Protein AF-A0A662GD34-F1 (afdb_monomer_lite)

Secondary structure (DSSP, 8-state):
---PBP-BTT--SBPSEEEEETTEEEEE-HHHHHHHHHHHHHHHHHHS---GGGSEEEEETTEEEEE--------

Structure (mmCIF, N/CA/C/O backbone):
data_AF-A0A662GD34-F1
#
_entry.id   AF-A0A662GD34-F1
#
loop_
_atom_site.group_PDB
_atom_site.id
_atom_site.type_symbol
_atom_site.label_atom_id
_atom_site.label_alt_id
_atom_site.label_comp_id
_atom_site.label_asym_id
_atom_site.label_entity_id
_atom_site.label_seq_id
_atom_site.pdbx_PDB_ins_code
_atom_site.Cartn_x
_atom_site.Cartn_y
_atom_site.Cartn_z
_atom_site.occupancy
_atom_site.B_iso_or_equiv
_atom_site.auth_seq_id
_atom_site.auth_comp_id
_atom_site.auth_asym_id
_atom_site.auth_atom_id
_atom_site.pdbx_PDB_model_num
ATOM 1 N N . MET A 1 1 ? 18.007 5.417 -14.752 1.00 45.97 1 MET A N 1
ATOM 2 C CA . MET A 1 1 ? 17.159 5.081 -13.586 1.00 45.97 1 MET A CA 1
ATOM 3 C C . MET A 1 1 ? 16.048 4.152 -14.039 1.00 45.97 1 MET A C 1
ATOM 5 O O . MET A 1 1 ? 15.203 4.577 -14.821 1.00 45.97 1 MET A O 1
ATOM 9 N N . SER A 1 2 ? 16.059 2.895 -13.602 1.00 52.28 2 SER A N 1
ATOM 10 C CA . SER A 1 2 ? 14.963 1.957 -13.863 1.00 52.28 2 SER A CA 1
ATOM 11 C C . SER A 1 2 ? 13.696 2.485 -13.187 1.00 52.28 2 SER A C 1
ATOM 13 O O . SER A 1 2 ? 13.613 2.525 -11.962 1.00 52.28 2 SER A O 1
ATOM 15 N N . LYS A 1 3 ? 12.725 2.968 -13.971 1.00 72.31 3 LYS A N 1
ATOM 16 C CA . LYS A 1 3 ? 11.435 3.423 -13.439 1.00 72.31 3 LYS A CA 1
ATOM 17 C C . LYS A 1 3 ? 10.646 2.189 -13.006 1.00 72.31 3 LYS A C 1
ATOM 19 O O . LYS A 1 3 ? 10.097 1.483 -13.847 1.00 72.31 3 LYS A O 1
ATOM 24 N N . PHE A 1 4 ? 10.606 1.906 -11.706 1.00 85.56 4 PHE A N 1
ATOM 25 C CA . PHE A 1 4 ? 9.757 0.840 -11.177 1.00 85.56 4 PHE A CA 1
ATOM 26 C C . PHE A 1 4 ? 8.282 1.140 -11.488 1.00 85.56 4 PHE A C 1
ATOM 28 O O . PHE A 1 4 ? 7.836 2.284 -11.382 1.00 85.56 4 PHE A O 1
ATOM 35 N N . LEU A 1 5 ? 7.514 0.118 -11.868 1.00 92.69 5 LEU A N 1
ATOM 36 C CA . LEU A 1 5 ? 6.066 0.229 -12.054 1.00 92.69 5 LEU A CA 1
ATOM 37 C C . LEU A 1 5 ? 5.335 -0.133 -10.764 1.00 92.69 5 LEU A C 1
ATOM 39 O O . LEU A 1 5 ? 5.792 -0.968 -9.982 1.00 92.69 5 LEU A O 1
ATOM 43 N N . CYS A 1 6 ? 4.173 0.478 -10.553 1.00 94.50 6 CYS A N 1
ATOM 44 C CA . CYS A 1 6 ? 3.337 0.171 -9.406 1.00 94.50 6 CYS A CA 1
ATOM 45 C C . CYS A 1 6 ? 2.929 -1.312 -9.395 1.00 94.50 6 CYS A C 1
ATOM 47 O O . CYS A 1 6 ? 2.252 -1.791 -10.300 1.00 94.50 6 CYS A O 1
ATOM 49 N N . LYS A 1 7 ? 3.260 -2.022 -8.312 1.00 94.00 7 LYS A N 1
ATOM 50 C CA . LYS A 1 7 ? 2.859 -3.417 -8.080 1.00 94.00 7 LYS A CA 1
ATOM 51 C C . LYS A 1 7 ? 1.435 -3.562 -7.540 1.00 94.00 7 LYS A C 1
ATOM 53 O O . LYS A 1 7 ? 1.067 -4.643 -7.095 1.00 94.00 7 LYS A O 1
ATOM 58 N N . TYR A 1 8 ? 0.604 -2.523 -7.567 1.00 93.19 8 TYR A N 1
ATOM 59 C CA . TYR A 1 8 ? -0.812 -2.686 -7.235 1.00 93.19 8 TYR A CA 1
ATOM 60 C C . TYR A 1 8 ? -1.548 -3.407 -8.378 1.00 93.19 8 TYR A C 1
ATOM 62 O O . TYR A 1 8 ? -1.220 -3.249 -9.560 1.00 93.19 8 TYR A O 1
ATOM 70 N N . VAL A 1 9 ? -2.540 -4.229 -8.041 1.00 92.12 9 VAL A N 1
ATOM 71 C CA . VAL A 1 9 ? -3.378 -4.920 -9.037 1.00 92.12 9 VAL A CA 1
ATOM 72 C C . VAL A 1 9 ? -4.021 -3.927 -10.013 1.00 92.12 9 VAL A C 1
ATOM 74 O O . VAL A 1 9 ? -4.521 -2.883 -9.600 1.00 92.12 9 VAL A O 1
ATOM 77 N N . ASN A 1 10 ? -4.002 -4.245 -11.310 1.00 90.94 10 ASN A N 1
ATOM 78 C CA . ASN A 1 10 ? -4.526 -3.388 -12.386 1.00 90.94 10 ASN A CA 1
ATOM 79 C C . ASN A 1 10 ? -3.945 -1.957 -12.391 1.00 90.94 10 ASN A C 1
ATOM 81 O O . ASN A 1 10 ? -4.651 -0.990 -12.665 1.00 90.94 10 ASN A O 1
ATOM 85 N N . CYS A 1 11 ? -2.661 -1.812 -12.055 1.00 92.38 11 CYS A N 1
ATOM 86 C CA . CYS A 1 11 ? -1.928 -0.555 -12.158 1.00 92.38 11 CYS A CA 1
ATOM 87 C C . CYS A 1 11 ? -0.608 -0.737 -12.909 1.00 92.38 11 CYS A C 1
ATOM 89 O O . CYS A 1 11 ? 0.063 -1.755 -12.775 1.00 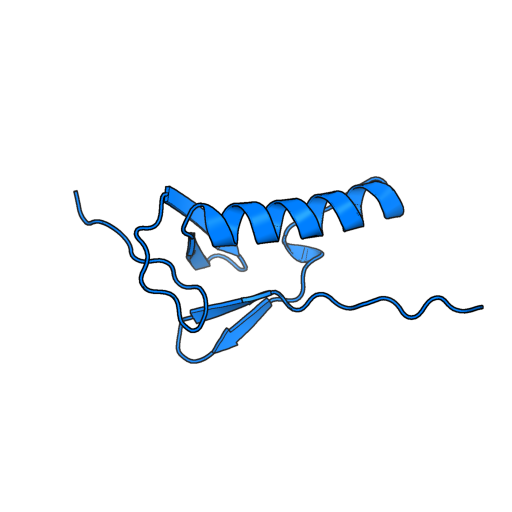92.38 11 CYS A O 1
ATOM 91 N N . ASP A 1 12 ? -0.250 0.270 -13.685 1.00 93.50 12 ASP A N 1
ATOM 92 C CA . ASP A 1 12 ? 0.939 0.372 -14.531 1.00 93.50 12 ASP A CA 1
ATOM 93 C C . ASP A 1 12 ? 1.587 1.765 -14.418 1.00 93.50 12 ASP A C 1
ATOM 95 O O . ASP A 1 12 ? 2.530 2.092 -15.130 1.00 93.50 12 ASP A O 1
ATOM 99 N N . ARG A 1 13 ? 1.103 2.602 -13.490 1.00 94.69 13 ARG A N 1
ATOM 100 C CA . ARG A 1 13 ? 1.651 3.941 -13.257 1.00 94.69 13 ARG A CA 1
ATOM 101 C C . ARG A 1 13 ? 3.082 3.857 -12.711 1.00 94.69 13 ARG A C 1
ATOM 103 O O . ARG A 1 13 ? 3.369 2.936 -11.934 1.00 94.69 13 ARG A O 1
ATOM 110 N N . PRO A 1 14 ? 3.935 4.857 -12.998 1.00 95.62 14 PRO A N 1
ATOM 111 C CA . PRO A 1 14 ? 5.257 4.961 -12.391 1.00 95.62 14 PRO A CA 1
ATOM 112 C C . PRO A 1 14 ? 5.174 4.939 -10.863 1.00 95.62 14 PRO A C 1
ATOM 114 O O . PRO A 1 14 ? 4.350 5.637 -10.258 1.00 95.62 14 PRO A O 1
ATOM 117 N N . ALA A 1 15 ? 6.008 4.110 -10.243 1.00 95.19 15 ALA A N 1
ATOM 118 C CA . ALA A 1 15 ? 6.164 4.105 -8.802 1.00 95.19 15 ALA A CA 1
ATOM 119 C C . ALA A 1 15 ? 6.926 5.356 -8.351 1.00 95.19 15 ALA A C 1
ATOM 121 O O . ALA A 1 15 ? 7.823 5.838 -9.040 1.00 95.19 15 ALA A O 1
ATOM 122 N N . VAL A 1 16 ? 6.542 5.872 -7.188 1.00 95.06 16 VAL A N 1
ATOM 123 C CA . VAL A 1 16 ? 7.174 7.032 -6.536 1.00 95.06 16 VAL A CA 1
ATOM 124 C C . VAL A 1 16 ? 7.748 6.671 -5.167 1.00 95.06 16 VAL A C 1
ATOM 126 O O . VAL A 1 16 ? 8.533 7.430 -4.618 1.00 95.06 16 VAL A O 1
ATOM 129 N N . ILE A 1 17 ? 7.345 5.524 -4.613 1.00 93.44 17 ILE A N 1
ATOM 130 C CA . ILE A 1 17 ? 7.789 5.008 -3.318 1.00 93.44 17 ILE A CA 1
ATOM 131 C C . ILE A 1 17 ? 7.838 3.480 -3.370 1.00 93.44 17 ILE A C 1
ATOM 133 O O . ILE A 1 17 ? 7.077 2.860 -4.118 1.00 93.44 17 ILE A O 1
ATOM 137 N N . ILE A 1 18 ? 8.714 2.873 -2.576 1.00 92.69 18 ILE A N 1
ATOM 138 C CA . ILE A 1 18 ? 8.780 1.427 -2.364 1.00 92.69 18 ILE A CA 1
ATOM 139 C C . ILE A 1 18 ? 8.449 1.175 -0.898 1.00 92.69 18 ILE A C 1
ATOM 141 O O . ILE A 1 18 ? 9.053 1.781 -0.019 1.00 92.69 18 ILE A O 1
ATOM 145 N N . ILE A 1 19 ? 7.473 0.306 -0.642 1.00 89.50 19 ILE A N 1
ATOM 146 C CA . ILE A 1 19 ? 7.177 -0.161 0.714 1.00 89.50 19 ILE A CA 1
ATOM 147 C C . ILE A 1 19 ? 7.759 -1.556 0.913 1.00 89.50 19 ILE A C 1
ATOM 149 O O . ILE A 1 19 ? 7.779 -2.359 -0.024 1.00 89.50 19 ILE A O 1
ATOM 153 N N . MET A 1 20 ? 8.173 -1.855 2.141 1.00 88.38 20 MET A N 1
ATOM 154 C CA . MET A 1 20 ? 8.526 -3.210 2.549 1.00 88.38 20 MET A CA 1
ATOM 155 C C . MET A 1 20 ? 7.347 -3.856 3.267 1.00 88.38 20 MET A C 1
ATOM 157 O O . MET A 1 20 ? 6.788 -3.286 4.204 1.00 88.38 20 MET A O 1
ATOM 161 N N . PHE A 1 21 ? 6.965 -5.049 2.826 1.00 81.75 21 PHE A N 1
ATOM 162 C CA . PHE A 1 21 ? 5.932 -5.852 3.469 1.00 81.75 21 PHE A CA 1
ATOM 163 C C . PHE A 1 21 ? 6.348 -7.321 3.437 1.00 81.75 21 PHE A C 1
ATOM 165 O O . PHE A 1 21 ? 6.593 -7.850 2.354 1.00 81.75 21 PHE A O 1
ATOM 172 N N . ASN A 1 22 ? 6.426 -7.974 4.602 1.00 78.44 22 ASN A N 1
ATOM 173 C CA . ASN A 1 22 ? 6.977 -9.329 4.751 1.00 78.44 22 ASN A CA 1
ATOM 174 C C . ASN A 1 22 ? 8.311 -9.496 4.003 1.00 78.44 22 ASN A C 1
ATOM 176 O O . ASN A 1 22 ? 8.429 -10.369 3.146 1.00 78.44 22 ASN A O 1
ATOM 180 N N . GLU A 1 23 ? 9.256 -8.582 4.255 1.00 84.25 23 GLU A N 1
ATOM 181 C CA . GLU A 1 23 ? 10.607 -8.585 3.656 1.00 84.25 23 GLU A CA 1
ATOM 182 C C . GLU A 1 23 ? 10.630 -8.479 2.117 1.00 84.25 23 GLU A C 1
ATOM 184 O O . GLU A 1 23 ? 11.676 -8.601 1.487 1.00 84.25 23 GLU A O 1
ATOM 189 N N . MET A 1 24 ? 9.482 -8.206 1.488 1.00 85.69 24 MET A N 1
ATOM 190 C CA . MET A 1 24 ? 9.364 -7.995 0.051 1.00 85.69 24 MET A CA 1
ATOM 191 C C . MET A 1 24 ? 9.107 -6.530 -0.280 1.00 85.69 24 MET A C 1
ATOM 193 O O . MET A 1 24 ? 8.297 -5.848 0.353 1.00 85.69 24 MET A O 1
ATOM 197 N N . GLU A 1 25 ? 9.735 -6.081 -1.361 1.00 89.81 25 GLU A N 1
ATOM 198 C CA . GLU A 1 25 ? 9.566 -4.739 -1.899 1.00 89.81 25 GLU A CA 1
ATOM 199 C C . GLU A 1 25 ? 8.371 -4.631 -2.855 1.00 89.81 25 GLU A C 1
ATOM 201 O O . GLU A 1 25 ? 8.243 -5.340 -3.874 1.00 89.81 25 GLU A O 1
ATOM 206 N N . TYR A 1 26 ? 7.521 -3.650 -2.562 1.00 90.31 26 TYR A N 1
ATOM 207 C CA . TYR A 1 26 ? 6.365 -3.295 -3.369 1.00 90.31 26 TYR A CA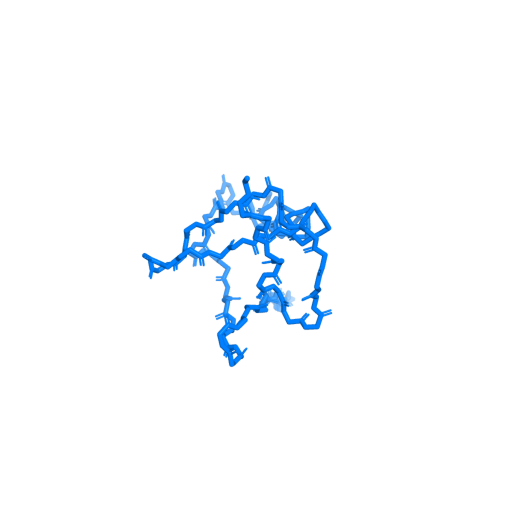 1
ATOM 208 C C . TYR A 1 26 ? 6.417 -1.820 -3.778 1.00 90.31 26 TYR A C 1
ATOM 210 O O . TYR A 1 26 ? 6.017 -0.943 -3.013 1.00 90.31 26 TYR A O 1
ATOM 218 N N . PRO A 1 27 ? 6.862 -1.526 -5.011 1.00 94.25 27 PRO A N 1
ATOM 219 C CA . PRO A 1 27 ? 6.774 -0.188 -5.574 1.00 94.25 27 PRO A CA 1
ATOM 220 C C . PRO A 1 27 ? 5.313 0.245 -5.745 1.00 94.25 27 PRO A C 1
ATOM 222 O O . PRO A 1 27 ? 4.488 -0.494 -6.293 1.00 94.25 27 PRO A O 1
ATOM 225 N N . LEU A 1 28 ? 4.981 1.460 -5.318 1.00 94.25 28 LEU A N 1
ATOM 226 C CA . LEU A 1 28 ? 3.650 2.052 -5.401 1.00 94.25 28 LEU A CA 1
ATOM 227 C C . LEU A 1 28 ? 3.695 3.411 -6.100 1.00 94.25 28 LEU A C 1
ATOM 229 O O . LEU A 1 28 ? 4.604 4.213 -5.898 1.00 94.25 28 LEU A O 1
ATOM 233 N N . CYS A 1 29 ? 2.678 3.696 -6.914 1.00 96.00 29 CYS A N 1
ATOM 234 C CA . CYS A 1 29 ? 2.453 5.043 -7.435 1.00 96.00 29 CYS A CA 1
ATOM 235 C C . CYS A 1 29 ? 1.786 5.928 -6.372 1.00 96.00 29 CYS A C 1
ATOM 237 O O . CYS A 1 29 ? 1.162 5.421 -5.437 1.00 96.00 29 CYS A O 1
ATOM 239 N N . ARG A 1 30 ? 1.826 7.254 -6.566 1.00 95.50 30 ARG A N 1
ATOM 240 C CA . ARG A 1 30 ? 1.246 8.240 -5.633 1.00 95.50 30 ARG A CA 1
ATOM 241 C C . ARG A 1 30 ? -0.204 7.922 -5.252 1.00 95.50 30 ARG A C 1
ATOM 243 O O . ARG A 1 30 ? -0.571 8.010 -4.092 1.00 95.50 30 ARG A O 1
ATOM 250 N N . ARG A 1 31 ? -1.021 7.464 -6.209 1.00 95.31 31 ARG A N 1
ATOM 251 C CA . ARG A 1 31 ? -2.428 7.100 -5.964 1.00 95.31 31 ARG A CA 1
ATOM 252 C C . ARG A 1 31 ? -2.577 5.945 -4.969 1.00 95.31 31 ARG A C 1
ATOM 254 O O . ARG A 1 31 ? -3.439 5.998 -4.098 1.00 95.31 31 ARG A O 1
ATOM 261 N N . HIS A 1 32 ? -1.787 4.884 -5.127 1.00 95.12 32 HIS A N 1
ATOM 262 C CA . HIS A 1 32 ? -1.882 3.709 -4.258 1.00 95.12 32 HIS A CA 1
ATOM 263 C C . HIS A 1 32 ? -1.164 3.911 -2.929 1.00 95.12 32 HIS A C 1
ATOM 265 O O . HIS A 1 32 ? -1.607 3.348 -1.934 1.00 95.12 32 HIS A O 1
ATOM 271 N N . TRP A 1 33 ? -0.134 4.757 -2.905 1.00 94.56 33 TRP A N 1
ATOM 272 C CA . TRP A 1 33 ? 0.454 5.262 -1.672 1.00 94.56 33 TRP A CA 1
ATOM 273 C C . TRP A 1 33 ? -0.574 6.030 -0.833 1.00 94.56 33 TRP A C 1
ATOM 275 O O . TRP A 1 33 ? -0.864 5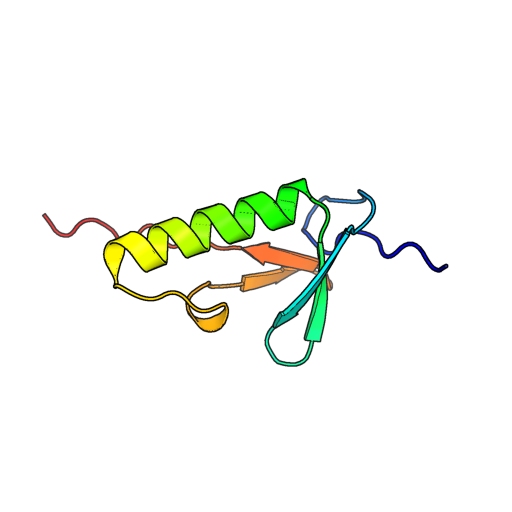.612 0.280 1.00 94.56 33 TRP A O 1
ATOM 285 N N . ASN A 1 34 ? -1.242 7.036 -1.407 1.00 94.50 34 ASN A N 1
ATOM 286 C CA . ASN A 1 34 ? -2.268 7.796 -0.687 1.00 94.50 34 ASN A CA 1
ATOM 287 C C . ASN A 1 34 ? -3.393 6.882 -0.175 1.00 94.50 34 ASN A C 1
ATOM 289 O O . ASN A 1 34 ? -3.877 7.053 0.932 1.00 94.50 34 ASN A O 1
ATOM 293 N N . LYS A 1 35 ? -3.798 5.866 -0.956 1.00 92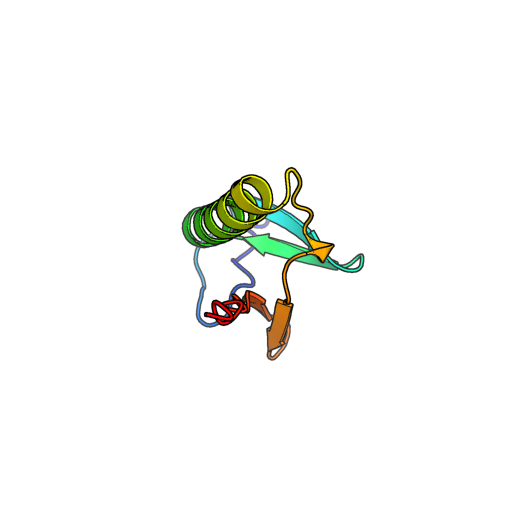.56 35 LYS A N 1
ATOM 294 C CA . LYS A 1 35 ? -4.795 4.875 -0.512 1.00 92.56 35 LYS A CA 1
ATOM 295 C C . LYS A 1 35 ? -4.326 4.082 0.714 1.00 92.56 35 LYS A C 1
ATOM 297 O O . LYS A 1 35 ? -5.153 3.739 1.553 1.00 92.56 35 LYS A O 1
ATOM 302 N N . LEU A 1 36 ? -3.042 3.738 0.779 1.00 91.94 36 LEU A N 1
ATOM 303 C CA . LEU A 1 36 ? -2.452 3.036 1.914 1.00 91.94 36 LEU A CA 1
ATOM 304 C C . LEU A 1 36 ? -2.410 3.938 3.151 1.00 91.94 36 LEU A C 1
ATOM 306 O O . LEU A 1 36 ? -2.882 3.516 4.205 1.00 91.94 36 LEU A O 1
ATOM 310 N N . GLU A 1 37 ? -1.924 5.174 3.001 1.00 92.56 37 GLU A N 1
ATOM 311 C CA . GLU A 1 37 ? -1.929 6.190 4.063 1.00 92.56 37 GLU A CA 1
ATOM 312 C C . GLU A 1 37 ? -3.336 6.396 4.621 1.00 92.56 37 GLU A C 1
ATOM 314 O O . GLU A 1 37 ? -3.535 6.337 5.826 1.00 92.56 37 GLU A O 1
ATOM 319 N N . ASP A 1 38 ? -4.338 6.535 3.755 1.00 91.69 38 ASP A N 1
ATOM 320 C CA . ASP A 1 38 ? -5.724 6.766 4.162 1.00 91.69 38 ASP A CA 1
ATOM 321 C C . ASP A 1 38 ? -6.276 5.622 5.035 1.00 91.69 38 ASP A C 1
ATOM 323 O O . ASP A 1 38 ? -7.032 5.839 5.986 1.00 91.69 38 ASP A O 1
ATOM 327 N N . VAL A 1 39 ? -5.885 4.380 4.730 1.00 89.81 39 VAL A N 1
ATOM 328 C CA . VAL A 1 39 ? -6.253 3.197 5.521 1.00 89.81 39 VAL A CA 1
ATOM 329 C C . VAL A 1 39 ? -5.500 3.171 6.849 1.00 89.81 39 VAL A C 1
ATOM 331 O O . VAL A 1 39 ? -6.132 2.942 7.879 1.00 89.81 39 VAL A O 1
ATOM 334 N N . LEU A 1 40 ? -4.189 3.427 6.847 1.00 90.25 40 LEU A N 1
ATOM 335 C CA . LEU A 1 40 ? -3.378 3.483 8.067 1.00 90.25 40 LEU A CA 1
ATOM 336 C C . LEU A 1 40 ? -3.874 4.576 9.014 1.00 90.25 40 LEU A C 1
ATOM 338 O O .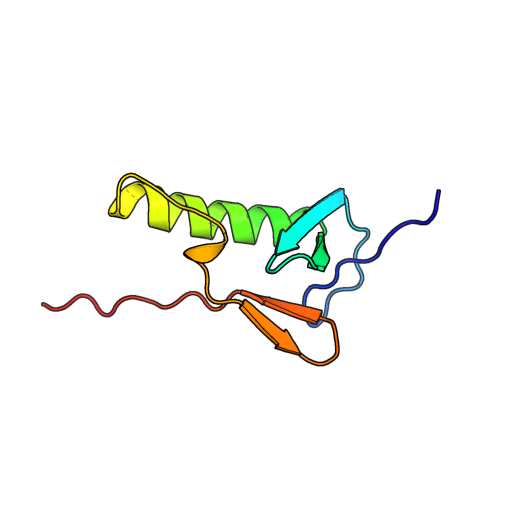 LEU A 1 40 ? -4.097 4.302 10.189 1.00 90.25 40 LEU A O 1
ATOM 342 N N . THR A 1 41 ? -4.149 5.773 8.501 1.00 91.31 41 THR A N 1
ATOM 343 C CA . THR A 1 41 ? -4.706 6.890 9.270 1.00 91.31 41 THR A CA 1
ATOM 344 C C . THR A 1 41 ? -6.038 6.507 9.907 1.00 91.31 41 THR A C 1
ATOM 346 O O . THR A 1 41 ? -6.240 6.729 11.097 1.00 91.31 41 THR A O 1
ATOM 349 N N . LYS A 1 42 ? -6.938 5.845 9.167 1.00 89.44 42 LYS A N 1
ATOM 350 C CA . LYS A 1 42 ? -8.219 5.360 9.716 1.00 89.44 42 LYS A CA 1
ATOM 351 C C . LYS A 1 42 ? -8.055 4.307 10.813 1.00 89.44 42 LYS A C 1
ATOM 353 O O . LYS A 1 42 ? -8.901 4.248 11.702 1.00 89.44 42 LYS A O 1
ATOM 358 N N . ILE A 1 43 ? -7.032 3.457 10.733 1.00 87.81 43 ILE A N 1
ATOM 359 C CA . ILE A 1 43 ? -6.719 2.472 11.779 1.00 87.81 43 ILE A CA 1
ATOM 360 C C . ILE A 1 43 ? -6.138 3.188 13.003 1.00 87.81 43 ILE A C 1
ATOM 362 O O . ILE A 1 43 ? -6.634 2.978 14.107 1.00 87.81 43 ILE A O 1
ATOM 366 N N . SER A 1 44 ? -5.176 4.089 12.790 1.00 90.00 44 SER A N 1
ATOM 367 C CA . SER A 1 44 ? -4.506 4.859 13.842 1.00 90.00 44 SER A CA 1
ATOM 368 C C . SER A 1 44 ? -5.497 5.698 14.645 1.00 90.00 44 SER A C 1
ATOM 370 O O . SER A 1 44 ? -5.553 5.588 15.864 1.00 90.00 44 SER A O 1
ATOM 372 N N . LEU A 1 45 ? -6.400 6.418 13.972 1.00 90.75 45 LEU A N 1
ATOM 373 C CA . LEU A 1 45 ? -7.451 7.196 14.637 1.00 90.75 45 LEU A CA 1
ATOM 374 C C . LEU A 1 45 ? -8.395 6.349 15.505 1.00 90.75 45 LEU A C 1
ATOM 376 O O . LEU A 1 45 ? -9.026 6.880 16.412 1.00 90.75 45 LEU A O 1
ATOM 380 N N . LYS A 1 46 ? -8.531 5.048 15.226 1.00 87.81 46 LYS A N 1
ATOM 381 C CA . LYS A 1 46 ? -9.396 4.144 15.999 1.00 87.81 46 LYS A CA 1
ATOM 382 C C . LYS A 1 46 ? -8.670 3.419 17.124 1.00 87.81 46 LYS A C 1
ATOM 384 O O . LYS A 1 46 ? -9.304 3.094 18.119 1.00 87.81 46 LYS A O 1
ATOM 389 N N . ARG A 1 47 ? -7.394 3.083 16.927 1.00 88.25 47 ARG A N 1
ATOM 390 C CA . ARG A 1 47 ? -6.627 2.189 17.809 1.00 88.25 47 ARG A CA 1
ATOM 391 C C . ARG A 1 47 ? -5.473 2.887 18.531 1.00 88.25 47 ARG A C 1
ATOM 393 O O . ARG A 1 47 ? -4.816 2.254 19.342 1.00 88.25 47 ARG A O 1
ATOM 400 N N . GLY A 1 48 ? -5.216 4.159 18.231 1.00 90.06 48 GLY A N 1
ATOM 401 C CA . GLY A 1 48 ? -4.070 4.928 18.727 1.00 90.06 48 GLY A CA 1
ATOM 402 C C . GLY A 1 48 ? -2.769 4.664 17.962 1.00 90.06 48 GLY A C 1
ATOM 403 O O . GLY A 1 48 ? -1.841 5.461 18.041 1.00 90.06 48 GLY A O 1
ATOM 404 N N . GLU A 1 49 ? -2.711 3.584 17.182 1.00 88.38 49 GLU A N 1
ATOM 405 C CA . GLU A 1 49 ? -1.548 3.190 16.394 1.00 88.38 49 GLU A CA 1
ATOM 406 C C . GLU A 1 49 ? -1.958 2.498 15.087 1.00 88.38 49 GLU A C 1
ATOM 408 O O . GLU A 1 49 ? -3.047 1.928 14.959 1.00 88.38 49 GLU A O 1
ATOM 413 N N . ALA A 1 50 ? -1.072 2.538 14.094 1.00 87.88 50 ALA A N 1
ATOM 414 C CA . ALA A 1 50 ? -1.205 1.743 12.884 1.00 87.88 50 ALA A CA 1
ATOM 415 C C . ALA A 1 50 ? 0.166 1.326 12.364 1.00 87.88 50 ALA A C 1
ATOM 417 O O . ALA A 1 50 ? 1.096 2.124 12.286 1.00 87.88 50 ALA A O 1
ATOM 418 N N . SER A 1 51 ? 0.254 0.074 11.933 1.00 85.44 51 SER A N 1
ATOM 419 C CA . SER A 1 51 ? 1.427 -0.485 11.268 1.00 85.44 51 SER A CA 1
ATOM 420 C C . SER A 1 51 ? 1.026 -1.113 9.938 1.00 85.44 51 SER A C 1
ATOM 422 O O . SER A 1 51 ? -0.136 -1.468 9.732 1.00 85.44 51 SER A O 1
ATOM 424 N N . LEU A 1 52 ? 1.983 -1.317 9.030 1.00 80.88 52 LEU A N 1
ATOM 425 C CA . LEU A 1 52 ? 1.718 -2.064 7.793 1.00 80.88 52 LEU A CA 1
ATOM 426 C C . LEU A 1 52 ? 1.186 -3.475 8.087 1.00 80.88 52 LEU A C 1
ATOM 428 O O . LEU A 1 52 ? 0.289 -3.941 7.388 1.00 80.88 52 LEU A O 1
ATOM 432 N N . ASN A 1 53 ? 1.643 -4.099 9.177 1.00 79.69 53 ASN A N 1
ATOM 433 C CA . ASN A 1 53 ? 1.160 -5.400 9.654 1.00 79.69 53 ASN A CA 1
ATOM 434 C C . ASN A 1 53 ? -0.315 -5.373 10.088 1.00 79.69 53 ASN A C 1
ATOM 436 O O . ASN A 1 53 ? -0.974 -6.410 10.113 1.00 79.69 53 ASN A O 1
ATOM 440 N N . SER A 1 54 ? -0.861 -4.190 10.384 1.00 76.38 54 SER A N 1
ATOM 441 C CA . SER A 1 54 ? -2.285 -4.009 10.688 1.00 76.38 54 SER A CA 1
ATOM 442 C C . SER A 1 54 ? -3.172 -4.111 9.439 1.00 76.38 54 SER A C 1
ATOM 444 O O . SER A 1 54 ? -4.395 -4.212 9.555 1.00 76.38 54 SER A O 1
ATOM 446 N N . ILE A 1 55 ? -2.586 -4.082 8.236 1.00 80.00 55 ILE A N 1
ATOM 447 C CA . ILE A 1 55 ? -3.308 -4.140 6.964 1.00 80.00 55 ILE A CA 1
ATOM 448 C C . ILE A 1 55 ? -3.187 -5.534 6.365 1.00 80.00 55 ILE A C 1
ATOM 450 O O . ILE A 1 55 ? -2.102 -6.038 6.084 1.00 80.00 55 ILE A O 1
ATOM 454 N N . LYS A 1 56 ? -4.335 -6.143 6.063 1.00 81.94 56 LYS A N 1
ATOM 455 C CA . LYS A 1 56 ? -4.363 -7.379 5.283 1.00 81.94 56 LYS A CA 1
ATOM 456 C C . LYS A 1 56 ? -4.019 -7.069 3.828 1.00 81.94 56 LYS A C 1
ATOM 458 O O . LYS A 1 56 ? -4.747 -6.345 3.150 1.00 81.94 56 LYS A O 1
ATOM 463 N N . VAL A 1 57 ? -2.941 -7.656 3.325 1.00 83.31 57 VAL A N 1
ATOM 464 C CA . VAL A 1 57 ? -2.537 -7.561 1.918 1.00 83.31 57 VAL A CA 1
ATOM 465 C C . VAL A 1 57 ? -2.791 -8.904 1.241 1.00 83.31 57 VAL A C 1
ATOM 467 O O . VAL A 1 57 ? -2.339 -9.941 1.715 1.00 83.31 57 VAL A O 1
ATOM 470 N N . ARG A 1 58 ? -3.519 -8.903 0.120 1.00 84.62 58 ARG A N 1
ATOM 471 C CA . ARG A 1 58 ? -3.623 -10.068 -0.770 1.00 84.62 58 ARG A CA 1
ATOM 472 C C . ARG A 1 58 ? -2.607 -9.941 -1.896 1.00 84.62 58 ARG A C 1
ATOM 474 O O . ARG A 1 58 ? -2.525 -8.890 -2.532 1.00 84.62 58 ARG A O 1
ATOM 481 N N . LYS A 1 59 ? -1.860 -11.019 -2.144 1.00 82.75 59 LYS A N 1
ATOM 482 C CA . LYS A 1 59 ? -0.948 -11.143 -3.284 1.00 82.75 59 LYS A CA 1
ATOM 483 C C . LYS A 1 59 ? -1.690 -11.800 -4.446 1.00 82.75 59 LYS A C 1
ATOM 485 O O . LYS A 1 59 ? -2.263 -12.871 -4.286 1.00 82.75 59 LYS A O 1
ATOM 490 N N . GLU A 1 60 ? -1.660 -11.171 -5.613 1.00 83.12 60 GLU A N 1
ATOM 491 C CA . GLU A 1 60 ? -2.275 -11.670 -6.845 1.00 83.12 60 GLU A CA 1
ATOM 492 C C . GLU A 1 60 ? -1.220 -11.600 -7.961 1.00 83.12 60 GLU A C 1
ATOM 494 O O . GLU A 1 60 ? -0.883 -10.515 -8.429 1.00 83.12 60 GLU A O 1
ATOM 499 N N . ARG A 1 61 ? -0.641 -12.748 -8.355 1.00 82.38 61 ARG A N 1
ATOM 500 C CA . ARG A 1 61 ? 0.361 -12.861 -9.445 1.00 82.38 61 ARG A CA 1
ATOM 501 C C . ARG A 1 61 ? 1.524 -11.850 -9.343 1.00 82.38 61 ARG A C 1
ATOM 503 O O . ARG A 1 61 ? 1.849 -11.153 -10.297 1.00 82.38 61 ARG A O 1
ATOM 510 N N . GLY A 1 62 ? 2.122 -11.722 -8.155 1.00 79.44 62 GLY A N 1
ATOM 511 C CA . GLY A 1 62 ? 3.238 -10.791 -7.904 1.00 79.44 62 GLY A CA 1
ATOM 512 C C . GLY A 1 62 ? 2.831 -9.331 -7.658 1.00 79.44 62 GLY A C 1
ATOM 513 O O . GLY A 1 62 ? 3.689 -8.506 -7.345 1.00 79.44 62 GLY A O 1
ATOM 514 N N . ARG A 1 63 ? 1.534 -9.019 -7.735 1.00 86.50 63 ARG A N 1
ATOM 515 C CA . ARG A 1 63 ? 0.949 -7.723 -7.377 1.00 86.50 63 ARG A CA 1
ATOM 516 C C . ARG A 1 63 ? 0.271 -7.778 -6.012 1.00 86.50 63 ARG A C 1
ATOM 518 O O . ARG A 1 63 ? 0.003 -8.862 -5.496 1.00 86.50 63 ARG A O 1
ATOM 525 N N . ILE A 1 64 ? -0.022 -6.614 -5.442 1.00 89.19 64 ILE A N 1
ATOM 526 C CA . ILE A 1 64 ? -0.678 -6.477 -4.141 1.00 89.19 64 ILE A CA 1
ATOM 527 C C . ILE A 1 64 ? -2.019 -5.758 -4.234 1.00 89.19 64 ILE A C 1
ATOM 529 O O . ILE A 1 64 ? -2.221 -4.850 -5.043 1.00 89.19 64 ILE A O 1
ATOM 533 N N . ARG A 1 65 ? -2.931 -6.154 -3.348 1.00 89.44 65 ARG A N 1
ATOM 534 C CA . ARG A 1 65 ? -4.202 -5.484 -3.089 1.00 89.44 65 ARG A CA 1
ATOM 535 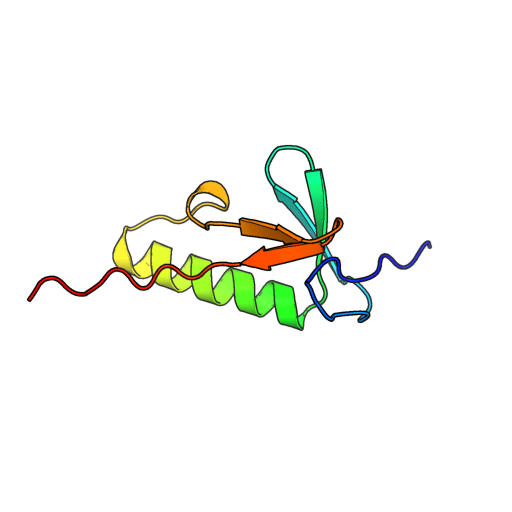C C . ARG A 1 65 ? -4.397 -5.353 -1.582 1.00 89.44 65 ARG A C 1
ATOM 537 O O . ARG A 1 65 ? -4.424 -6.349 -0.864 1.00 89.44 65 ARG A O 1
ATOM 544 N N . PHE A 1 66 ? -4.584 -4.124 -1.111 1.00 87.81 66 PHE A N 1
ATOM 545 C CA . PHE A 1 66 ? -4.987 -3.865 0.273 1.00 87.81 66 PHE A CA 1
ATOM 546 C C . PHE A 1 66 ? -6.429 -4.330 0.490 1.00 87.81 66 PHE A C 1
ATOM 548 O O . PHE A 1 66 ? -7.336 -3.897 -0.228 1.00 87.81 66 PHE A O 1
ATOM 555 N N . ILE A 1 67 ? -6.639 -5.192 1.479 1.00 80.88 67 ILE A N 1
ATOM 556 C CA . ILE A 1 67 ? -7.955 -5.586 1.966 1.00 80.88 67 ILE A CA 1
ATOM 557 C C . ILE A 1 67 ? -8.271 -4.688 3.151 1.00 80.88 67 ILE A C 1
ATOM 559 O O . ILE A 1 67 ? -7.708 -4.829 4.235 1.00 80.88 67 ILE A O 1
ATOM 563 N N . VAL A 1 68 ? -9.210 -3.774 2.952 1.00 67.00 68 VAL A N 1
ATOM 564 C CA . VAL A 1 68 ? -9.763 -3.000 4.058 1.00 67.00 68 VAL A CA 1
ATOM 565 C C . VAL A 1 68 ? -10.803 -3.887 4.731 1.00 67.00 68 VAL A C 1
ATOM 567 O O . VAL A 1 68 ? -11.929 -4.002 4.243 1.00 67.00 68 VAL A O 1
ATOM 570 N N . SER A 1 69 ? -10.439 -4.565 5.821 1.00 57.56 69 SER A N 1
ATOM 571 C CA . SER A 1 69 ? -11.445 -5.206 6.665 1.00 57.56 69 SER A CA 1
ATOM 572 C C . SER A 1 69 ? -12.270 -4.099 7.306 1.00 57.56 69 SER A C 1
ATOM 574 O O . SER A 1 69 ? -11.807 -3.411 8.213 1.00 57.56 69 SER A O 1
ATOM 576 N N . ARG A 1 70 ? -13.495 -3.894 6.814 1.00 55.12 70 ARG A N 1
ATOM 577 C CA . ARG A 1 70 ? -14.502 -3.164 7.580 1.00 55.12 70 ARG A CA 1
ATOM 578 C C . ARG A 1 70 ? -14.758 -4.014 8.818 1.00 55.12 70 ARG A C 1
ATOM 580 O O . ARG A 1 70 ? -15.419 -5.043 8.712 1.00 55.12 70 ARG A O 1
ATOM 587 N N . GLU A 1 71 ? -14.188 -3.639 9.959 1.00 52.22 71 GLU A N 1
ATOM 588 C CA . GLU A 1 71 ? -14.678 -4.154 11.235 1.00 52.22 71 GLU A CA 1
ATOM 589 C C . GLU A 1 71 ? -16.178 -3.857 11.250 1.00 52.22 71 GLU A C 1
ATOM 591 O O . GLU A 1 71 ? -16.587 -2.696 11.128 1.00 52.22 71 GLU A O 1
ATOM 596 N N . LYS A 1 72 ? -17.002 -4.913 11.250 1.00 43.06 72 LYS A N 1
ATOM 597 C CA . LYS A 1 72 ? -18.437 -4.761 11.469 1.00 43.06 72 LYS A CA 1
ATOM 598 C C . LYS A 1 72 ? -18.551 -4.027 12.801 1.00 43.06 72 LYS A C 1
ATOM 600 O O . LYS A 1 72 ? -18.013 -4.507 13.792 1.00 43.06 72 LYS A O 1
ATOM 605 N N . LYS A 1 73 ? -19.188 -2.852 12.810 1.00 41.12 73 LYS A N 1
ATOM 606 C CA . LYS A 1 73 ? -19.618 -2.223 14.059 1.00 41.12 73 LYS A CA 1
ATOM 607 C C . LYS A 1 73 ? -20.507 -3.256 14.754 1.00 41.12 73 LYS A C 1
ATOM 609 O O . LYS A 1 73 ? -21.619 -3.485 14.282 1.00 41.12 73 LYS A O 1
ATOM 614 N N . SER A 1 74 ? -19.996 -3.930 15.782 1.00 42.88 74 SER A N 1
ATOM 615 C CA . SER A 1 74 ? -20.866 -4.598 16.743 1.00 42.88 74 SER A CA 1
ATOM 616 C C . SER A 1 74 ? -21.675 -3.486 17.395 1.00 42.88 74 SER A C 1
ATOM 618 O O . SER A 1 74 ? -21.107 -2.498 17.862 1.00 42.88 74 SER A O 1
ATOM 620 N N . LYS A 1 75 ? -22.987 -3.589 17.213 1.00 38.78 75 LYS A N 1
ATOM 621 C CA . LYS A 1 75 ? -23.991 -2.645 17.684 1.00 38.78 75 LYS A CA 1
ATOM 622 C C . LYS A 1 75 ? -24.228 -2.857 19.171 1.00 38.78 75 LYS A C 1
ATOM 624 O O . LYS A 1 75 ? -24.124 -4.031 19.588 1.00 38.78 75 LYS A O 1
#

Sequence (75 aa):
MSKFLCKYVNCDRPAVIIIMFNEMEYPLCRRHWNKLEDVLTKISLKRGEASLNSIKVRKERGRIRFIVSREKKSK

pLDDT: mean 83.54, std 14.58, range [38.78, 96.0]

Foldseek 3Di:
DPFDAALAPPGGDTFPDWDADPNDTGGHHPVVVVVLVVLQVVVCVVPVGGDPVNWDWDDDPRGIDTDRPPPPPPD

Radius of gyration: 13.36 Å; chains: 1; bounding box: 41×21×33 Å